Protein AF-A0A0F9DRN2-F1 (afdb_monomer)

Organism: NCBI:txid412755

Radius of gyration: 11.31 Å; Cα contacts (8 Å, |Δi|>4): 46; chains: 1; bounding box: 24×27×30 Å

Secondary structure (DSSP, 8-state):
---B-S--HHHHHHHHHTGGG-SSHHHHHHHHHHHHHHHH-SS-SHHHHHTTBSS-----

Sequence (60 aa):
MPAIVEFPRVVQDAARDFGDLFSCEPQRRHFAEYLTGLMVAQNKTVTGINGEFAETTDQS

pLDDT: mean 83.72, std 11.63, range [49.09, 95.75]

Foldseek 3Di:
DQADPDFDPVLVVVLVVCVVVDPDDVVSVVSRLLVRLVVPFPDNDPVSSQVRHPDRPPPD

Solvent-accessible surface area (backbone atoms only — not comparable to full-atom values): 3694 Å² total; per-residue (Å²): 127,89,53,46,85,69,77,52,69,72,42,53,51,48,41,59,78,52,38,85,81,41,99,45,68,68,57,38,49,51,53,37,52,50,54,46,23,70,72,68,33,92,42,84,48,72,69,42,26,47,71,41,36,68,74,66,76,83,90,123

Mean predicted aligned error: 5.55 Å

Structure (mmCIF, N/CA/C/O backbone):
data_AF-A0A0F9DRN2-F1
#
_entry.id   AF-A0A0F9DRN2-F1
#
loop_
_atom_site.group_PDB
_atom_site.id
_atom_site.type_symbol
_atom_site.label_atom_id
_atom_site.label_alt_id
_atom_site.label_comp_id
_atom_site.label_asym_id
_atom_site.label_entity_id
_atom_site.label_seq_id
_atom_site.pdbx_PDB_ins_code
_atom_site.Cartn_x
_atom_site.Cartn_y
_atom_site.Cartn_z
_atom_site.occupancy
_atom_site.B_iso_or_equiv
_atom_site.auth_seq_id
_atom_site.auth_comp_id
_atom_site.auth_asym_id
_atom_site.auth_atom_id
_atom_site.pdbx_PDB_model_num
ATOM 1 N N . MET A 1 1 ? -6.734 -1.192 18.357 1.00 55.94 1 MET A N 1
ATOM 2 C CA . MET A 1 1 ? -6.769 -2.338 17.421 1.00 55.94 1 MET A CA 1
ATOM 3 C C . MET A 1 1 ? -5.339 -2.838 17.262 1.00 55.94 1 MET A C 1
ATOM 5 O O . MET A 1 1 ? -4.443 -2.037 17.515 1.00 55.94 1 MET A O 1
ATOM 9 N N . PRO A 1 2 ? -5.091 -4.126 16.972 1.00 60.94 2 PRO A N 1
ATOM 10 C CA . PRO A 1 2 ? -3.738 -4.576 16.654 1.00 60.94 2 PRO A CA 1
ATOM 11 C C . PRO A 1 2 ? -3.238 -3.794 15.436 1.00 60.94 2 PRO A C 1
ATOM 13 O O . PRO A 1 2 ? -3.933 -3.732 14.428 1.00 60.94 2 PRO 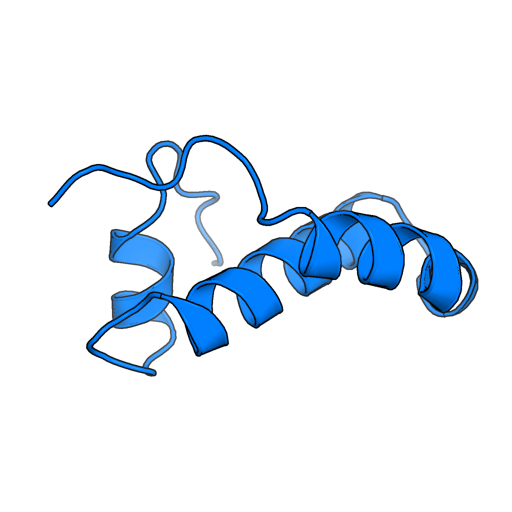A O 1
ATOM 16 N N . ALA A 1 3 ? -2.082 -3.151 15.568 1.00 76.50 3 ALA A N 1
ATOM 17 C CA . ALA A 1 3 ? -1.503 -2.357 14.496 1.00 76.50 3 ALA A CA 1
ATOM 18 C C . ALA A 1 3 ? -0.914 -3.271 13.411 1.00 76.50 3 ALA A C 1
ATOM 20 O O . ALA A 1 3 ? -0.418 -4.362 13.710 1.00 76.50 3 ALA A O 1
ATOM 21 N N . ILE A 1 4 ? -0.956 -2.832 12.155 1.00 76.94 4 ILE A N 1
ATOM 22 C CA . ILE A 1 4 ? -0.319 -3.541 11.044 1.00 76.94 4 ILE A CA 1
ATOM 23 C C . ILE A 1 4 ? 1.199 -3.441 11.227 1.00 76.94 4 ILE A C 1
ATOM 25 O O . ILE A 1 4 ? 1.768 -2.351 11.165 1.00 76.94 4 ILE A O 1
ATOM 29 N N . VAL A 1 5 ? 1.837 -4.590 11.459 1.00 77.88 5 VAL A N 1
ATOM 30 C CA . VAL A 1 5 ? 3.300 -4.737 11.598 1.00 77.88 5 VAL A CA 1
ATOM 31 C C . VAL A 1 5 ? 3.944 -5.419 10.389 1.00 77.88 5 VAL A C 1
ATOM 33 O O . VAL A 1 5 ? 5.152 -5.336 10.206 1.00 77.88 5 VAL A O 1
ATOM 36 N N . GLU A 1 6 ? 3.141 -6.084 9.554 1.00 85.75 6 GLU A N 1
ATOM 37 C CA . GLU A 1 6 ? 3.578 -6.758 8.332 1.00 85.75 6 GLU A CA 1
ATOM 38 C C . GLU A 1 6 ? 2.458 -6.709 7.281 1.00 85.75 6 GLU A C 1
ATOM 40 O O . GLU A 1 6 ? 1.270 -6.731 7.619 1.00 85.75 6 GLU A O 1
ATOM 45 N N . PHE A 1 7 ? 2.824 -6.663 5.998 1.00 90.00 7 PHE A N 1
ATOM 46 C CA . PHE A 1 7 ? 1.857 -6.737 4.907 1.00 90.00 7 PHE A CA 1
ATOM 47 C C . PHE A 1 7 ? 1.246 -8.144 4.785 1.00 90.00 7 PHE A C 1
ATOM 49 O O . PHE A 1 7 ? 1.968 -9.137 4.909 1.00 90.00 7 PHE A O 1
ATOM 56 N N . PRO A 1 8 ? -0.053 -8.273 4.455 1.00 91.25 8 PRO A N 1
ATOM 57 C CA . PRO A 1 8 ? -0.661 -9.558 4.126 1.00 91.25 8 PRO A CA 1
ATOM 58 C C . PRO A 1 8 ? 0.078 -10.265 2.982 1.00 91.25 8 PRO A C 1
ATOM 60 O O . PRO A 1 8 ? 0.516 -9.615 2.034 1.00 91.25 8 PRO A O 1
ATOM 63 N N . ARG A 1 9 ? 0.139 -11.604 3.006 1.00 94.25 9 ARG A N 1
ATOM 64 C CA . ARG A 1 9 ? 0.816 -12.425 1.976 1.00 94.25 9 ARG A CA 1
ATOM 65 C C . ARG A 1 9 ? 0.429 -12.028 0.544 1.00 94.25 9 ARG A C 1
ATOM 67 O O . ARG A 1 9 ? 1.295 -11.831 -0.295 1.00 94.25 9 ARG A O 1
ATOM 74 N N . VAL A 1 10 ? -0.869 -11.834 0.300 1.00 93.94 10 VAL A N 1
ATOM 75 C CA . VAL A 1 10 ? -1.403 -11.418 -1.009 1.00 93.94 10 VAL A CA 1
ATOM 76 C C . VAL A 1 10 ? -0.864 -10.057 -1.467 1.00 93.94 10 VAL A C 1
ATOM 78 O O . VAL A 1 10 ? -0.644 -9.848 -2.655 1.00 93.94 10 VAL A O 1
ATOM 81 N N . VAL A 1 11 ? -0.608 -9.139 -0.532 1.00 94.38 11 VAL A N 1
ATOM 82 C CA . VAL A 1 11 ? -0.017 -7.828 -0.824 1.00 94.38 11 VAL A CA 1
ATOM 83 C C . VAL A 1 11 ? 1.479 -7.963 -1.099 1.00 94.38 11 VAL A C 1
ATOM 85 O O . VAL A 1 11 ? 1.981 -7.307 -2.006 1.00 94.38 11 VAL A O 1
ATOM 88 N N . GLN A 1 12 ? 2.185 -8.839 -0.375 1.00 94.19 12 GLN A N 1
ATOM 89 C CA . GLN A 1 12 ? 3.598 -9.133 -0.644 1.00 94.19 12 GLN A CA 1
ATOM 90 C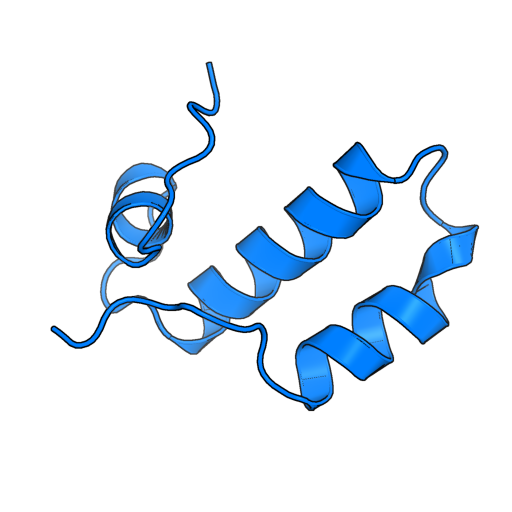 C . GLN A 1 12 ? 3.789 -9.717 -2.053 1.00 94.19 12 GLN A C 1
ATOM 92 O O . GLN A 1 12 ? 4.667 -9.272 -2.792 1.00 94.19 12 GLN A O 1
ATOM 97 N N . ASP A 1 13 ? 2.937 -10.668 -2.449 1.00 95.75 13 ASP A N 1
ATOM 98 C CA . ASP A 1 13 ? 2.956 -11.250 -3.794 1.00 95.75 13 ASP A CA 1
ATOM 99 C C . ASP A 1 13 ? 2.639 -10.194 -4.864 1.00 95.75 13 ASP A C 1
ATOM 101 O O . ASP A 1 13 ? 3.379 -10.072 -5.836 1.00 95.75 13 ASP A O 1
ATOM 105 N N . ALA A 1 14 ? 1.623 -9.350 -4.650 1.00 93.81 14 ALA A N 1
ATOM 106 C CA . ALA A 1 14 ? 1.306 -8.259 -5.571 1.00 93.81 14 ALA A CA 1
ATOM 107 C C . ALA A 1 14 ? 2.453 -7.238 -5.700 1.00 93.81 14 ALA A C 1
ATOM 109 O O . ALA A 1 14 ? 2.781 -6.816 -6.805 1.00 93.81 14 ALA A O 1
ATOM 110 N N . ALA A 1 15 ? 3.092 -6.844 -4.596 1.00 92.88 15 ALA A N 1
ATOM 111 C CA . ALA A 1 15 ? 4.212 -5.902 -4.622 1.00 92.88 15 ALA A CA 1
ATOM 112 C C . ALA A 1 15 ? 5.432 -6.460 -5.376 1.00 92.88 15 ALA A C 1
ATOM 114 O O . ALA A 1 15 ? 6.169 -5.694 -6.000 1.00 92.88 15 ALA A O 1
ATOM 115 N N . ARG A 1 16 ? 5.628 -7.786 -5.348 1.00 93.38 16 ARG A N 1
ATOM 116 C CA . ARG A 1 16 ? 6.627 -8.480 -6.167 1.00 93.38 16 ARG A CA 1
ATOM 117 C C . ARG A 1 16 ? 6.213 -8.501 -7.638 1.00 93.38 16 ARG A C 1
ATOM 119 O O . ARG A 1 16 ? 6.988 -8.071 -8.483 1.00 93.38 16 ARG A O 1
ATOM 126 N N . ASP A 1 17 ? 5.008 -8.977 -7.935 1.00 95.25 17 ASP A N 1
ATOM 127 C CA . ASP A 1 17 ? 4.560 -9.250 -9.305 1.00 95.25 17 ASP A CA 1
ATOM 128 C C . ASP A 1 17 ? 4.334 -7.959 -10.117 1.00 95.25 17 ASP A C 1
ATOM 130 O O . ASP A 1 17 ? 4.553 -7.934 -11.326 1.00 95.25 17 ASP A O 1
ATOM 134 N N . PHE A 1 18 ? 3.957 -6.862 -9.453 1.00 94.06 18 PHE A N 1
ATOM 135 C CA . PHE A 1 18 ? 3.832 -5.527 -10.052 1.00 94.06 18 PHE A CA 1
ATOM 136 C C . PHE A 1 18 ? 5.064 -4.641 -9.821 1.00 94.06 18 PHE A C 1
ATOM 138 O O . PHE A 1 18 ? 5.031 -3.451 -10.132 1.00 94.06 18 PHE A O 1
ATOM 145 N N . GLY A 1 19 ? 6.155 -5.192 -9.280 1.00 91.06 19 GLY A N 1
ATOM 146 C CA . GLY A 1 19 ? 7.334 -4.426 -8.873 1.00 91.06 19 GLY A CA 1
ATOM 147 C C . GLY A 1 19 ? 7.992 -3.627 -10.003 1.00 91.06 19 GLY A C 1
ATOM 148 O O . GLY A 1 19 ? 8.558 -2.563 -9.735 1.00 91.06 19 GLY A O 1
ATOM 149 N N . ASP A 1 20 ? 7.863 -4.104 -11.244 1.00 94.19 20 ASP A N 1
ATOM 150 C CA . ASP A 1 20 ? 8.400 -3.481 -12.461 1.00 94.19 20 ASP A CA 1
ATOM 151 C C . ASP A 1 20 ? 7.600 -2.250 -12.923 1.00 94.19 20 ASP A C 1
ATOM 153 O O . ASP A 1 20 ? 8.078 -1.474 -13.749 1.00 94.19 20 ASP A O 1
ATOM 157 N N . LEU A 1 21 ? 6.393 -2.034 -12.384 1.00 95.06 21 LEU A N 1
ATOM 158 C CA . LEU A 1 21 ? 5.584 -0.842 -12.672 1.00 95.06 21 LEU A CA 1
ATOM 159 C C . LEU A 1 21 ? 6.055 0.400 -11.901 1.00 95.06 21 LEU A C 1
ATOM 161 O O . LEU A 1 21 ? 5.606 1.509 -12.192 1.00 95.06 21 LEU A O 1
ATOM 165 N N . PHE A 1 22 ? 6.934 0.226 -10.914 1.00 93.19 22 PHE A N 1
ATOM 166 C CA . PHE A 1 22 ? 7.354 1.279 -9.998 1.00 93.19 22 PHE A CA 1
ATOM 167 C C . PHE A 1 22 ? 8.837 1.598 -10.165 1.00 93.19 22 PHE A C 1
ATOM 169 O O . PHE A 1 22 ? 9.690 0.710 -10.173 1.00 93.19 22 PHE A O 1
ATOM 176 N N . SER A 1 23 ? 9.161 2.889 -10.214 1.00 90.81 23 SER A N 1
ATOM 177 C CA . SER A 1 23 ? 10.530 3.347 -10.474 1.00 90.81 23 SER A CA 1
ATOM 178 C C . SER A 1 23 ? 11.477 3.139 -9.290 1.00 90.81 23 SER A C 1
ATOM 180 O O . SER A 1 23 ? 12.694 3.156 -9.466 1.00 90.81 23 SER A O 1
ATOM 182 N N . CYS A 1 24 ? 10.949 2.993 -8.070 1.00 90.06 24 CYS A N 1
ATOM 183 C CA . CYS A 1 24 ? 11.758 2.887 -6.860 1.00 90.06 24 CYS A CA 1
ATOM 184 C C . CYS A 1 24 ? 11.055 2.136 -5.721 1.00 90.06 24 CYS A C 1
ATOM 186 O O . CYS A 1 24 ? 9.841 1.929 -5.714 1.00 90.06 24 CYS A O 1
ATOM 188 N N . GLU A 1 25 ? 11.848 1.735 -4.728 1.00 89.12 25 GLU A N 1
ATOM 189 C CA . GLU A 1 25 ? 11.384 1.009 -3.545 1.00 89.12 25 GLU A CA 1
ATOM 190 C C . GLU A 1 25 ? 10.334 1.767 -2.707 1.00 89.12 25 GLU A C 1
ATOM 192 O O . GLU A 1 25 ? 9.341 1.136 -2.346 1.00 89.12 25 GLU A O 1
ATOM 197 N N . PRO A 1 26 ? 10.437 3.094 -2.479 1.00 90.25 26 PRO A N 1
ATOM 198 C CA . PRO A 1 26 ? 9.380 3.847 -1.800 1.00 90.25 26 PRO A CA 1
ATOM 199 C C . PRO A 1 26 ? 8.010 3.736 -2.479 1.00 90.25 26 PRO A C 1
ATOM 201 O O . PRO A 1 26 ? 7.008 3.517 -1.808 1.00 90.25 26 PRO A O 1
ATOM 204 N N . GLN A 1 27 ? 7.951 3.800 -3.814 1.00 90.19 27 GLN A N 1
ATOM 205 C CA . GLN A 1 27 ? 6.687 3.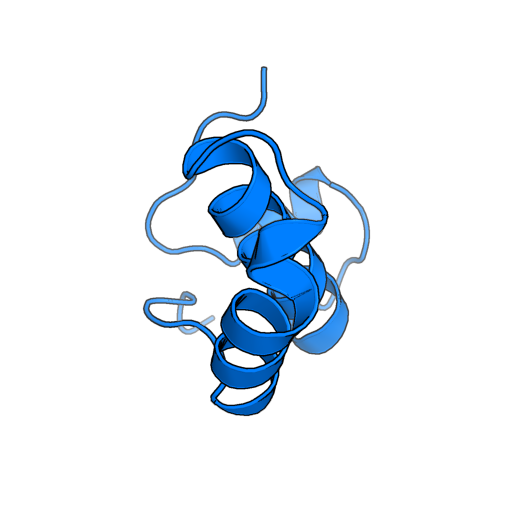659 -4.547 1.00 90.19 27 GLN A CA 1
ATOM 206 C C . GLN A 1 27 ? 6.077 2.261 -4.371 1.00 90.19 27 GLN A C 1
ATOM 208 O O . GLN A 1 27 ? 4.874 2.140 -4.143 1.00 90.19 27 GLN A O 1
ATOM 213 N N . ARG A 1 28 ? 6.908 1.208 -4.408 1.00 91.31 28 ARG A N 1
ATOM 214 C CA . ARG A 1 28 ? 6.468 -0.173 -4.136 1.00 91.31 28 ARG A CA 1
ATOM 215 C C . ARG A 1 28 ? 5.944 -0.338 -2.712 1.00 91.31 28 ARG A C 1
ATOM 217 O O . ARG A 1 28 ? 4.938 -1.012 -2.499 1.00 91.31 28 ARG A O 1
ATOM 224 N N . ARG A 1 29 ? 6.603 0.299 -1.742 1.00 89.88 29 ARG A N 1
ATOM 225 C CA . ARG A 1 29 ? 6.174 0.298 -0.342 1.00 89.88 29 ARG A CA 1
ATOM 226 C C . ARG A 1 29 ? 4.827 1.000 -0.167 1.00 89.88 29 ARG A C 1
ATOM 228 O O . ARG A 1 29 ? 3.934 0.418 0.440 1.00 89.88 29 ARG A O 1
ATOM 235 N N . HIS A 1 30 ? 4.638 2.173 -0.769 1.00 88.25 30 HIS A N 1
ATOM 236 C CA . HIS A 1 30 ? 3.359 2.889 -0.708 1.00 88.25 30 HIS A CA 1
ATOM 237 C C . HIS A 1 30 ? 2.219 2.121 -1.369 1.00 88.25 30 HIS A C 1
ATOM 239 O O . HIS A 1 30 ? 1.099 2.119 -0.864 1.00 88.25 30 HIS A O 1
ATOM 245 N N . PHE A 1 31 ? 2.495 1.411 -2.462 1.00 91.56 31 PHE A N 1
ATOM 246 C CA . PHE A 1 31 ? 1.518 0.509 -3.064 1.00 91.56 31 PHE A CA 1
ATOM 247 C C . PHE A 1 31 ? 1.071 -0.591 -2.086 1.00 91.56 31 PHE A C 1
ATOM 249 O O . PHE A 1 31 ? -0.129 -0.834 -1.937 1.00 91.56 31 PHE A O 1
ATOM 256 N N . ALA A 1 32 ? 2.013 -1.214 -1.373 1.00 91.88 32 ALA A N 1
ATOM 257 C CA . ALA A 1 32 ? 1.708 -2.235 -0.373 1.00 91.88 32 ALA 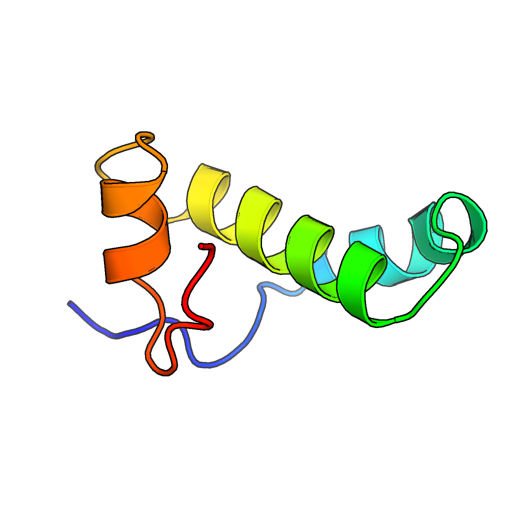A CA 1
ATOM 258 C C . ALA A 1 32 ? 0.939 -1.673 0.840 1.00 91.88 32 ALA A C 1
ATOM 260 O O . ALA A 1 32 ? -0.040 -2.279 1.289 1.00 91.88 32 ALA A O 1
ATOM 261 N N . G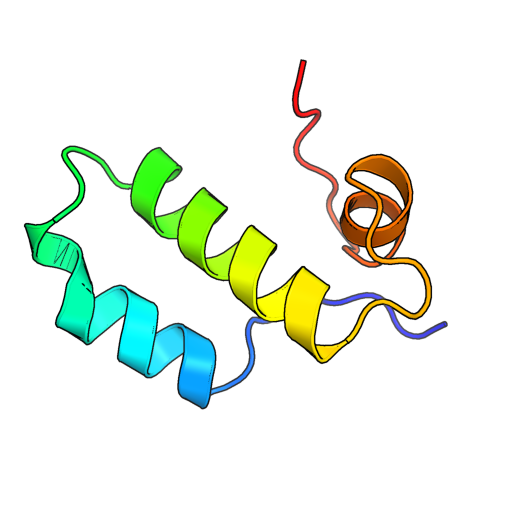LU A 1 33 ? 1.331 -0.498 1.338 1.00 89.44 33 GLU A N 1
ATOM 262 C CA . GLU A 1 33 ? 0.634 0.222 2.415 1.00 89.44 33 GLU A CA 1
ATOM 263 C C . GLU A 1 33 ? -0.811 0.548 2.001 1.00 89.44 33 GLU A C 1
ATOM 265 O O . GLU A 1 33 ? -1.761 0.228 2.719 1.00 89.44 33 GLU A O 1
ATOM 270 N 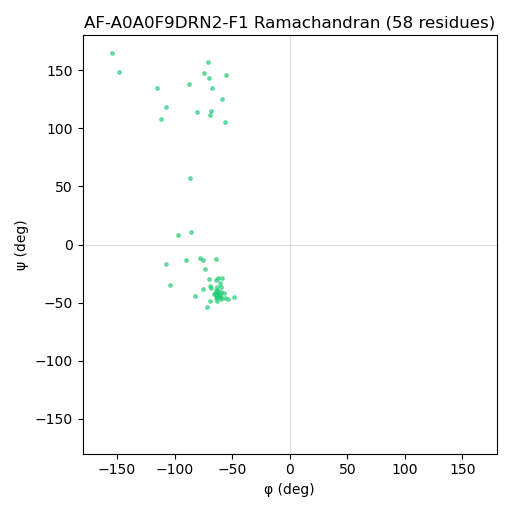N . TYR A 1 34 ? -1.004 1.076 0.791 1.00 87.88 34 TYR A N 1
ATOM 271 C CA . TYR A 1 34 ? -2.323 1.418 0.268 1.00 87.88 34 TYR A CA 1
ATOM 272 C C . TYR A 1 34 ? -3.237 0.195 0.118 1.00 87.88 34 TYR A C 1
ATOM 274 O O . TYR A 1 34 ? -4.369 0.207 0.607 1.00 87.88 34 TYR A O 1
ATOM 282 N N . LEU A 1 35 ? -2.752 -0.888 -0.504 1.00 90.81 35 LEU A N 1
ATOM 283 C CA . LEU A 1 35 ? -3.527 -2.125 -0.646 1.00 90.81 35 LEU A CA 1
ATOM 284 C C . LEU A 1 35 ? -3.902 -2.724 0.711 1.00 90.81 35 LEU A C 1
ATOM 286 O O . LEU A 1 35 ? -5.043 -3.144 0.911 1.00 90.81 35 LEU A O 1
ATOM 290 N N . THR A 1 36 ? -2.964 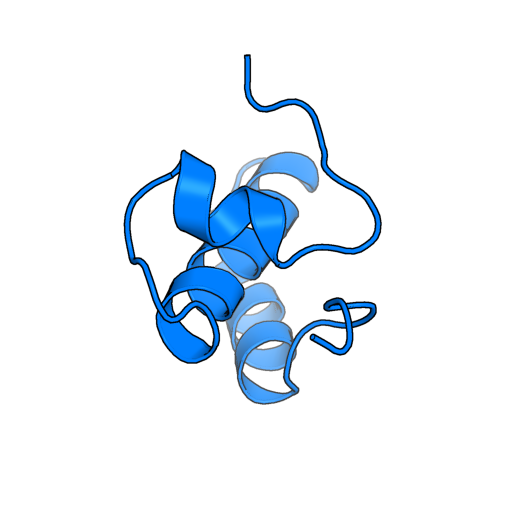-2.734 1.656 1.00 90.75 36 THR A N 1
ATOM 291 C CA . THR A 1 36 ? -3.216 -3.255 3.003 1.00 90.75 36 THR A CA 1
ATOM 292 C C . THR A 1 36 ? -4.265 -2.413 3.727 1.00 90.75 36 THR A C 1
ATOM 294 O O . THR A 1 36 ? -5.213 -2.960 4.292 1.00 90.75 36 THR A O 1
ATOM 297 N N . GLY A 1 37 ? -4.167 -1.085 3.634 1.00 87.50 37 GLY A N 1
ATOM 298 C CA . GLY A 1 37 ? -5.173 -0.156 4.139 1.00 87.50 37 GLY A CA 1
ATOM 299 C C . GLY A 1 37 ? -6.563 -0.405 3.557 1.00 87.50 37 GLY A C 1
ATOM 300 O O . GLY A 1 37 ? -7.552 -0.501 4.287 1.00 87.50 37 GLY A O 1
ATOM 301 N N . LEU A 1 38 ? -6.647 -0.595 2.238 1.00 87.38 38 LEU A N 1
ATOM 302 C CA . LEU A 1 38 ? -7.899 -0.935 1.564 1.00 87.38 38 LEU A CA 1
ATOM 303 C C . LEU A 1 38 ? -8.489 -2.271 2.024 1.00 87.38 38 LEU A C 1
ATOM 305 O O . LEU A 1 38 ? -9.711 -2.405 2.015 1.00 87.38 38 LEU A O 1
ATOM 309 N N . MET A 1 39 ? -7.683 -3.233 2.465 1.00 87.62 39 MET A N 1
ATOM 310 C CA . MET A 1 39 ? -8.179 -4.516 2.973 1.00 87.62 39 MET A CA 1
ATOM 311 C C . MET A 1 39 ? -8.613 -4.438 4.441 1.00 87.62 39 MET A C 1
ATOM 313 O O . MET A 1 39 ? -9.677 -4.948 4.787 1.00 87.62 39 MET A O 1
ATOM 317 N N . VAL A 1 40 ? -7.820 -3.785 5.293 1.00 84.25 40 VAL A N 1
ATOM 318 C CA . VAL A 1 40 ? -7.923 -3.928 6.757 1.00 84.25 40 VAL A CA 1
ATOM 319 C C . VAL A 1 40 ? -8.594 -2.732 7.434 1.00 84.25 40 VAL A C 1
ATOM 321 O O . VAL A 1 40 ? -9.342 -2.923 8.391 1.00 84.25 40 VAL A O 1
ATOM 324 N N . ALA A 1 41 ? -8.391 -1.508 6.935 1.00 85.25 41 ALA A N 1
ATOM 325 C CA . ALA A 1 41 ? -8.876 -0.314 7.623 1.00 85.25 41 ALA A CA 1
ATOM 326 C C . ALA A 1 41 ? -10.407 -0.247 7.626 1.00 85.25 41 ALA A C 1
ATOM 328 O O . ALA A 1 41 ? -11.041 -0.432 6.583 1.00 85.25 41 ALA A O 1
ATOM 329 N N . GLN A 1 42 ? -11.019 0.078 8.768 1.00 84.88 42 GLN A 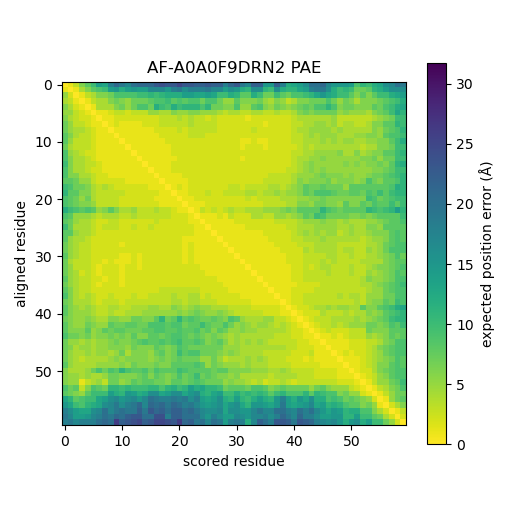N 1
ATOM 330 C CA . GLN A 1 42 ? -12.471 0.298 8.818 1.00 84.88 42 GLN A CA 1
ATOM 331 C C . GLN A 1 42 ? -12.880 1.573 8.070 1.00 84.88 42 GLN A C 1
ATOM 333 O O . GLN A 1 42 ? -13.925 1.610 7.422 1.00 84.88 42 GLN A O 1
ATOM 338 N N . ASN A 1 43 ? -12.040 2.610 8.129 1.00 84.56 43 ASN A N 1
ATOM 339 C CA . ASN A 1 43 ? -12.258 3.881 7.454 1.00 84.56 43 ASN A CA 1
ATOM 340 C C . ASN A 1 43 ? -11.290 4.013 6.269 1.00 84.56 43 ASN A C 1
ATOM 342 O O . ASN A 1 43 ? -10.078 4.025 6.451 1.00 84.56 43 ASN A O 1
ATOM 346 N N . LYS A 1 44 ? -11.831 4.124 5.050 1.00 83.06 44 LYS A N 1
ATOM 347 C CA . LYS A 1 44 ? -11.054 4.114 3.794 1.00 83.06 44 LYS A CA 1
ATOM 348 C C . LYS A 1 44 ? -10.502 5.484 3.382 1.00 83.06 44 LYS A C 1
ATOM 350 O O . LYS A 1 44 ? -10.044 5.651 2.256 1.00 83.06 44 LYS A O 1
ATOM 355 N N . THR A 1 45 ? -10.571 6.478 4.264 1.00 83.88 45 THR A N 1
ATOM 356 C CA . THR A 1 45 ? -9.869 7.755 4.068 1.00 83.88 45 THR A CA 1
ATOM 357 C C . THR A 1 45 ? -8.361 7.565 4.239 1.00 83.88 45 THR A C 1
ATOM 359 O O . THR A 1 45 ? -7.931 6.645 4.931 1.00 83.88 45 THR A O 1
ATOM 362 N N . VAL A 1 46 ? -7.548 8.452 3.653 1.00 77.19 46 VAL A N 1
ATOM 363 C CA . VAL A 1 46 ? -6.075 8.417 3.791 1.00 77.19 46 VAL A CA 1
ATOM 364 C C . VAL A 1 46 ? -5.663 8.405 5.266 1.00 77.19 46 VAL A C 1
ATOM 366 O O . VAL A 1 46 ? -4.884 7.559 5.693 1.00 77.19 46 VAL A O 1
ATOM 369 N N . THR A 1 47 ? -6.259 9.286 6.071 1.00 80.00 47 THR A N 1
ATOM 370 C CA . THR A 1 47 ? -6.023 9.350 7.519 1.00 80.00 47 THR A CA 1
ATOM 371 C C . THR A 1 47 ? -6.472 8.079 8.239 1.00 80.00 47 THR A C 1
ATOM 373 O O . THR A 1 47 ? -5.769 7.603 9.125 1.00 80.00 47 THR A O 1
ATOM 376 N N . GLY A 1 48 ? -7.622 7.513 7.853 1.00 81.62 48 GLY A N 1
ATOM 377 C CA . GLY A 1 48 ? -8.141 6.273 8.432 1.00 81.62 48 GLY A CA 1
ATOM 378 C C . GLY A 1 48 ? -7.245 5.067 8.162 1.00 81.62 48 GLY A C 1
ATOM 379 O O . GLY A 1 48 ? -7.032 4.262 9.056 1.00 81.62 48 GLY A O 1
ATOM 380 N N . ILE A 1 49 ? -6.674 4.981 6.962 1.00 83.69 49 ILE A N 1
ATOM 381 C CA . ILE A 1 49 ? -5.720 3.936 6.584 1.00 83.69 49 ILE A CA 1
ATOM 382 C C . ILE A 1 49 ? -4.395 4.102 7.332 1.00 83.69 49 ILE A C 1
ATOM 384 O O . ILE A 1 49 ? -3.910 3.138 7.920 1.00 83.69 49 ILE A O 1
ATOM 388 N N . AS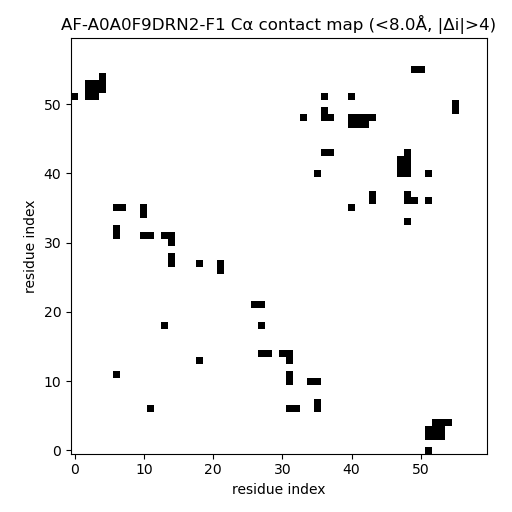N A 1 50 ? -3.829 5.314 7.346 1.00 77.81 50 ASN A N 1
ATOM 389 C CA . ASN A 1 50 ? -2.553 5.574 8.018 1.00 77.81 50 ASN A CA 1
ATOM 390 C C . ASN A 1 50 ? -2.626 5.253 9.517 1.00 77.81 50 ASN A C 1
ATOM 392 O O . ASN A 1 50 ? -1.682 4.698 10.064 1.00 77.81 50 ASN A O 1
ATOM 396 N N . GLY A 1 51 ? -3.762 5.522 10.167 1.00 78.50 51 GLY A N 1
ATOM 397 C CA . GLY A 1 51 ? -3.961 5.228 11.589 1.00 78.50 51 GLY A CA 1
ATOM 398 C C . GLY A 1 51 ? -3.933 3.741 11.974 1.00 78.50 51 GLY A C 1
ATOM 399 O O . GLY A 1 51 ? -3.865 3.441 13.164 1.00 78.50 51 GLY A O 1
ATOM 400 N N . GLU A 1 52 ? -3.979 2.814 11.011 1.00 82.31 52 GLU A N 1
ATOM 401 C CA . GLU A 1 52 ? -3.925 1.366 11.269 1.00 82.31 52 GLU A CA 1
ATOM 402 C C . GLU A 1 52 ? -2.487 0.802 11.273 1.00 82.31 52 GLU A C 1
ATOM 404 O O . GLU A 1 52 ? -2.271 -0.327 11.722 1.00 82.31 52 GLU A O 1
ATOM 409 N N . PHE A 1 53 ? -1.489 1.556 10.794 1.00 79.69 53 PHE A N 1
ATOM 410 C CA . PHE A 1 53 ? -0.087 1.121 10.749 1.00 79.69 53 PHE A CA 1
ATOM 411 C C . PHE A 1 53 ? 0.660 1.438 12.050 1.00 79.69 53 PHE A C 1
ATOM 413 O O . PHE A 1 53 ? 0.509 2.516 12.620 1.00 79.69 53 PHE A O 1
ATOM 420 N N . ALA A 1 54 ? 1.489 0.496 12.520 1.00 72.50 54 ALA A N 1
ATOM 421 C CA . ALA A 1 54 ? 2.261 0.659 13.760 1.00 72.50 54 ALA A CA 1
ATOM 422 C C . ALA A 1 54 ? 3.358 1.730 13.637 1.00 72.50 54 ALA A C 1
ATOM 424 O O . ALA A 1 54 ? 3.603 2.486 14.574 1.00 72.50 54 ALA A O 1
ATOM 425 N N . GLU A 1 55 ? 3.993 1.794 12.467 1.00 69.69 55 GLU A N 1
ATOM 426 C CA . GLU A 1 55 ? 4.877 2.880 12.065 1.00 69.69 55 GLU A CA 1
ATOM 427 C C . GLU A 1 55 ? 4.206 3.647 10.930 1.00 69.69 55 GLU A C 1
ATOM 429 O O . GLU A 1 55 ? 4.102 3.160 9.803 1.00 69.69 55 GLU A O 1
ATOM 434 N N . THR A 1 56 ? 3.734 4.851 11.237 1.00 62.75 56 THR A N 1
ATOM 435 C CA . THR A 1 56 ? 3.207 5.771 10.234 1.00 62.75 56 THR A CA 1
ATOM 436 C C . THR A 1 56 ? 4.363 6.476 9.543 1.00 62.75 56 THR A C 1
ATOM 438 O O . THR A 1 56 ? 5.060 7.287 10.155 1.00 62.75 56 THR A O 1
ATOM 441 N N . THR A 1 57 ? 4.556 6.212 8.257 1.00 59.16 57 THR A N 1
ATOM 442 C CA . THR A 1 57 ? 5.287 7.116 7.372 1.00 59.16 57 THR A CA 1
ATOM 443 C C . THR A 1 57 ? 4.418 8.356 7.187 1.00 59.16 57 THR A C 1
ATOM 445 O O . THR A 1 57 ? 3.336 8.267 6.614 1.00 59.16 57 THR A O 1
ATOM 448 N N . ASP A 1 58 ? 4.842 9.499 7.728 1.00 53.78 58 ASP A N 1
ATOM 449 C CA . ASP A 1 58 ? 4.158 10.779 7.527 1.00 53.78 58 ASP A CA 1
ATOM 450 C C . ASP A 1 58 ? 4.063 11.056 6.016 1.00 53.78 58 ASP A C 1
ATOM 452 O O . ASP A 1 58 ? 5.067 11.287 5.345 1.00 53.78 58 ASP A O 1
ATOM 456 N N . GLN A 1 59 ? 2.858 10.895 5.468 1.00 54.28 59 GLN A N 1
ATOM 457 C CA . GLN A 1 59 ? 2.537 11.092 4.053 1.00 54.28 59 GLN A CA 1
ATOM 458 C C . GLN A 1 59 ? 2.193 12.573 3.804 1.00 54.28 59 GLN A C 1
ATOM 460 O O . GLN A 1 59 ? 1.073 12.873 3.380 1.00 54.28 59 GLN A O 1
ATOM 465 N N . SER A 1 60 ? 3.119 13.484 4.128 1.00 49.09 60 SER A N 1
ATOM 466 C CA . SER A 1 60 ? 3.033 14.917 3.787 1.00 49.09 60 SER A CA 1
ATOM 467 C C . SER A 1 60 ? 3.792 15.237 2.506 1.00 49.09 60 SER A C 1
ATOM 469 O O . SER A 1 60 ? 5.008 14.940 2.458 1.00 49.09 60 SER A O 1
#